Protein AF-A0A496UVW2-F1 (afdb_monomer_lite)

pLDDT: mean 93.23, std 4.24, range [69.5, 98.19]

Structure (mmCIF, N/CA/C/O backbone):
data_AF-A0A496UVW2-F1
#
_entry.id   AF-A0A496UVW2-F1
#
loop_
_atom_site.group_PDB
_atom_site.id
_atom_site.type_symbol
_atom_site.label_atom_id
_atom_site.label_alt_id
_atom_site.label_comp_id
_atom_site.label_asym_id
_atom_site.label_entity_id
_atom_site.label_seq_id
_atom_site.pdbx_PDB_ins_code
_atom_site.Cartn_x
_atom_site.Cartn_y
_atom_site.Cartn_z
_atom_site.occupancy
_atom_site.B_iso_or_equiv
_atom_site.auth_seq_id
_atom_site.auth_comp_id
_atom_site.auth_asym_id
_atom_site.auth_atom_id
_atom_site.pdbx_PDB_model_num
ATOM 1 N N . GLY A 1 1 ? 9.696 -10.130 13.994 1.00 85.69 1 GLY A N 1
ATOM 2 C CA . GLY A 1 1 ? 8.526 -9.229 13.948 1.00 85.69 1 GLY A CA 1
ATOM 3 C C . GLY A 1 1 ? 7.507 -9.671 14.977 1.00 85.69 1 GLY A C 1
ATOM 4 O O . GLY A 1 1 ? 7.676 -10.743 15.546 1.00 85.69 1 GLY A O 1
ATOM 5 N N . GLN A 1 2 ? 6.477 -8.863 15.219 1.00 92.75 2 GLN A N 1
ATOM 6 C CA . GLN A 1 2 ? 5.339 -9.236 16.063 1.00 92.75 2 GLN A CA 1
ATOM 7 C C . GLN A 1 2 ? 4.383 -10.142 15.271 1.00 92.75 2 GLN A C 1
ATOM 9 O O . GLN A 1 2 ? 4.086 -9.852 14.114 1.00 92.75 2 GLN A O 1
ATOM 14 N N . ARG A 1 3 ? 3.918 -11.245 15.870 1.00 95.50 3 ARG A N 1
ATOM 15 C CA . ARG A 1 3 ? 2.874 -12.097 15.281 1.00 95.50 3 ARG A CA 1
ATOM 16 C C . ARG A 1 3 ? 1.507 -11.462 15.543 1.00 95.50 3 ARG A C 1
ATOM 18 O O . ARG A 1 3 ? 1.261 -11.003 16.654 1.00 95.50 3 ARG A O 1
ATOM 25 N N . ILE A 1 4 ? 0.652 -11.444 14.524 1.00 94.69 4 ILE A N 1
ATOM 26 C CA . ILE A 1 4 ? -0.695 -10.871 14.579 1.00 94.69 4 ILE A CA 1
ATOM 27 C C . ILE A 1 4 ? -1.682 -11.950 14.143 1.00 94.69 4 ILE A C 1
ATOM 29 O O . ILE A 1 4 ? -1.492 -12.574 13.096 1.00 94.69 4 ILE A O 1
ATOM 33 N N . GLU A 1 5 ? -2.704 -12.199 14.954 1.00 96.00 5 GLU A N 1
ATOM 34 C CA . GLU A 1 5 ? -3.753 -13.173 14.647 1.00 96.00 5 GLU A CA 1
ATOM 35 C C . GLU A 1 5 ? -4.901 -12.548 13.842 1.00 96.00 5 GLU A C 1
ATOM 37 O O . GLU A 1 5 ? -5.110 -11.333 13.845 1.00 96.00 5 GLU A O 1
ATOM 42 N N . ARG A 1 6 ? -5.673 -13.381 13.132 1.00 92.75 6 ARG A N 1
ATOM 43 C CA . ARG A 1 6 ? -6.856 -12.915 12.394 1.00 92.75 6 ARG A CA 1
ATOM 44 C C . ARG A 1 6 ? -7.837 -12.260 13.374 1.00 92.75 6 ARG A C 1
ATOM 46 O O . ARG A 1 6 ? -8.235 -12.883 14.350 1.00 92.75 6 ARG A O 1
ATOM 53 N N . GLY A 1 7 ? -8.247 -11.027 13.078 1.00 93.69 7 GLY A N 1
ATOM 54 C CA . GLY A 1 7 ? -9.179 -10.256 13.908 1.00 93.69 7 GLY A CA 1
ATOM 55 C C . GLY A 1 7 ? -8.533 -9.529 15.092 1.00 93.69 7 GLY A C 1
ATOM 56 O O . GLY A 1 7 ? -9.212 -8.752 15.757 1.00 93.69 7 GLY A O 1
ATOM 57 N N . GLN A 1 8 ? -7.234 -9.723 15.343 1.00 97.31 8 GLN A N 1
ATOM 58 C CA . GLN A 1 8 ? -6.526 -8.959 16.363 1.00 97.31 8 GLN A CA 1
ATOM 59 C C . GLN A 1 8 ? -6.483 -7.479 15.969 1.00 97.31 8 GLN A C 1
ATOM 61 O O . GLN A 1 8 ? -6.024 -7.129 14.884 1.00 97.31 8 GLN A O 1
ATOM 66 N N . ILE A 1 9 ? -6.915 -6.598 16.870 1.00 96.44 9 ILE A N 1
ATOM 67 C CA . ILE A 1 9 ? -6.721 -5.154 16.721 1.00 96.44 9 ILE A CA 1
ATOM 68 C C . ILE A 1 9 ? -5.274 -4.837 17.106 1.00 96.44 9 ILE A C 1
ATOM 70 O O . ILE A 1 9 ? -4.842 -5.149 18.214 1.00 96.44 9 ILE A O 1
ATOM 74 N N . PHE A 1 10 ? -4.517 -4.229 16.193 1.00 95.31 10 PHE A N 1
ATOM 75 C CA . PHE A 1 10 ? -3.102 -3.895 16.414 1.00 95.31 10 PHE A CA 1
ATOM 76 C C . PHE A 1 10 ? -2.720 -2.471 15.982 1.00 95.31 10 PHE A C 1
ATOM 78 O O . PHE A 1 10 ? -1.584 -2.059 16.201 1.00 95.31 10 PHE A O 1
ATOM 85 N N . ALA A 1 11 ? -3.643 -1.724 15.372 1.00 94.19 11 ALA A N 1
ATOM 86 C CA . ALA A 1 11 ? -3.448 -0.344 14.939 1.00 94.19 11 ALA A CA 1
ATOM 87 C C . ALA A 1 11 ? -4.797 0.388 14.843 1.00 94.19 11 ALA A C 1
ATOM 89 O O . ALA A 1 11 ? -5.855 -0.244 14.792 1.00 94.19 11 ALA A O 1
ATOM 90 N N . GLN A 1 12 ? -4.749 1.718 14.801 1.00 94.19 12 GLN A N 1
ATOM 91 C CA . GLN A 1 12 ? -5.890 2.604 14.561 1.00 94.19 12 GLN A CA 1
ATOM 92 C C . GLN A 1 12 ? -5.531 3.585 13.442 1.00 94.19 12 GLN A C 1
ATOM 94 O O . GLN A 1 12 ? -4.353 3.874 13.227 1.00 94.19 12 GLN A O 1
ATOM 99 N N . LEU A 1 13 ? -6.535 4.091 12.721 1.00 95.00 13 LEU A N 1
ATOM 100 C CA . LEU A 1 13 ? -6.306 5.162 11.754 1.00 95.00 13 LEU A CA 1
ATOM 101 C C . LEU A 1 13 ? -5.960 6.457 12.490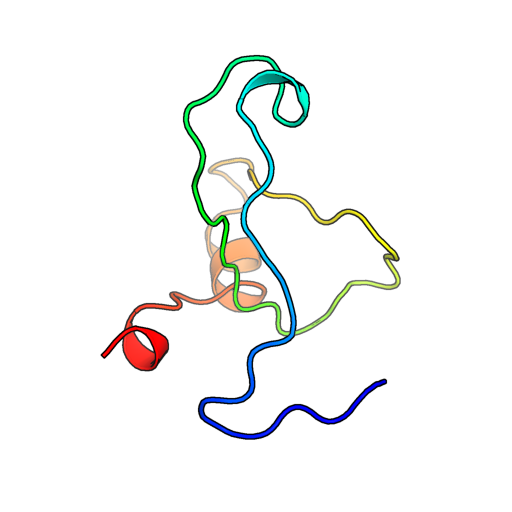 1.00 95.00 13 LEU A C 1
ATOM 103 O O . LEU A 1 13 ? -6.622 6.815 13.465 1.00 95.00 13 LEU A O 1
ATOM 107 N N . GLY A 1 14 ? -4.950 7.161 11.986 1.00 93.12 14 GLY A N 1
ATOM 108 C CA . GLY A 1 14 ? -4.637 8.510 12.437 1.00 93.12 14 GLY A CA 1
ATOM 109 C C . GLY A 1 14 ? -5.712 9.517 12.025 1.00 93.12 14 GLY A C 1
ATOM 110 O O . GLY A 1 14 ? -6.509 9.296 11.108 1.00 93.12 14 GLY A O 1
ATOM 111 N N . SER A 1 15 ? -5.713 10.654 12.704 1.00 95.94 15 SER A N 1
ATOM 112 C CA . SER A 1 15 ? -6.495 11.833 12.351 1.00 95.94 15 SER A CA 1
ATOM 113 C C . SER A 1 15 ? -5.994 12.479 11.055 1.00 95.94 15 SER A C 1
ATOM 115 O O . SER A 1 15 ? -4.844 12.313 10.644 1.00 95.94 15 SER A O 1
ATOM 117 N N . ALA A 1 16 ? -6.831 13.320 10.440 1.00 95.56 16 ALA A N 1
ATOM 118 C CA . ALA A 1 16 ? -6.433 14.065 9.246 1.00 95.56 16 ALA A CA 1
ATOM 119 C C . ALA A 1 16 ? -5.213 14.974 9.479 1.00 95.56 16 ALA A C 1
ATOM 121 O O . ALA A 1 16 ? -4.429 15.207 8.564 1.00 95.56 16 ALA A O 1
ATOM 122 N N . LYS A 1 17 ? -5.006 15.453 10.714 1.00 95.62 17 LYS A N 1
ATOM 123 C CA . LYS A 1 17 ? -3.851 16.287 11.074 1.00 95.62 17 LYS A CA 1
ATOM 124 C C . LYS A 1 17 ? -2.526 15.533 10.930 1.00 95.62 17 LYS A C 1
ATOM 126 O O . LYS A 1 17 ? -1.524 16.141 10.570 1.00 95.62 17 LYS A O 1
ATOM 131 N N . GLU A 1 18 ? -2.522 14.233 11.206 1.00 90.75 18 GLU A N 1
ATOM 132 C CA . GLU A 1 18 ? -1.326 13.388 11.113 1.00 90.75 18 GLU A CA 1
ATOM 133 C C . GLU A 1 18 ? -0.988 13.043 9.660 1.00 90.75 18 GLU A C 1
ATOM 135 O O . GLU A 1 18 ? 0.183 12.913 9.316 1.00 90.75 18 GLU A O 1
ATOM 140 N N . ASN A 1 19 ? -2.000 12.967 8.791 1.00 88.06 19 ASN A N 1
ATOM 141 C CA . ASN A 1 19 ? -1.853 12.609 7.382 1.00 88.06 19 ASN A CA 1
ATOM 142 C C . ASN A 1 19 ? -1.954 13.825 6.444 1.00 88.06 19 ASN A C 1
ATOM 144 O O . ASN A 1 19 ? -2.649 13.784 5.433 1.00 88.06 19 ASN A O 1
ATOM 148 N N . GLY A 1 20 ? -1.332 14.953 6.800 1.00 89.62 20 GLY A N 1
ATOM 149 C CA . GLY A 1 20 ? -1.238 16.120 5.909 1.00 89.62 20 GLY A CA 1
ATOM 150 C C . GLY A 1 20 ? -2.580 16.729 5.472 1.00 89.62 20 GLY A C 1
ATOM 151 O O . GLY A 1 20 ? -2.655 17.336 4.407 1.00 89.62 20 GLY A O 1
ATOM 152 N N . GLY A 1 21 ? -3.640 16.557 6.266 1.00 95.75 21 GLY A N 1
ATOM 153 C CA . GLY A 1 21 ? -4.990 17.058 5.996 1.00 95.75 21 GLY A CA 1
ATOM 154 C C . GLY A 1 21 ? -5.919 16.074 5.278 1.00 95.75 21 GLY A C 1
ATOM 155 O O . GLY A 1 21 ? -7.097 16.386 5.102 1.00 95.75 21 GLY A O 1
ATOM 156 N N . TRP A 1 22 ? -5.442 14.891 4.887 1.00 93.88 22 TRP A N 1
ATOM 157 C CA . TRP A 1 22 ? -6.276 13.898 4.210 1.00 93.88 22 TRP A CA 1
ATOM 158 C C . TRP A 1 22 ? -7.250 13.208 5.179 1.00 93.88 22 TRP A C 1
ATOM 160 O O . TRP A 1 22 ? -6.868 12.924 6.315 1.00 93.88 22 TRP A O 1
ATOM 170 N N . PRO A 1 23 ? -8.489 12.880 4.759 1.00 96.38 23 PRO A N 1
ATOM 171 C CA . PRO A 1 23 ? -9.419 12.107 5.585 1.00 96.38 23 PRO A CA 1
ATOM 172 C C . PRO A 1 23 ? -8.790 10.791 6.074 1.00 96.38 23 PRO A C 1
ATOM 174 O O . PRO A 1 23 ? -8.026 10.202 5.313 1.00 96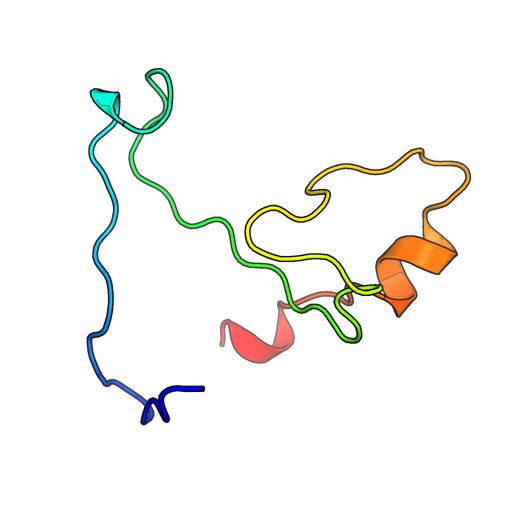.38 23 PRO A O 1
ATOM 177 N N . PRO A 1 24 ? -9.100 10.293 7.285 1.00 96.19 24 PRO A N 1
ATOM 178 C CA . PRO A 1 24 ? -8.553 9.027 7.779 1.00 96.19 24 PRO A CA 1
ATOM 179 C C . PRO A 1 24 ? -8.813 7.862 6.811 1.00 96.19 24 PRO A C 1
ATOM 181 O O . PRO A 1 24 ? -9.961 7.579 6.472 1.00 96.19 24 PRO A O 1
ATOM 184 N N . HIS A 1 25 ? -7.755 7.183 6.365 1.00 94.06 25 HIS A N 1
ATOM 185 C CA . HIS A 1 25 ? -7.835 6.053 5.434 1.00 94.06 25 HIS A CA 1
ATOM 186 C C . HIS A 1 25 ? -6.666 5.079 5.620 1.00 94.06 25 HIS A C 1
ATOM 188 O O . HIS A 1 25 ? -5.647 5.419 6.220 1.00 94.06 25 HIS A O 1
ATOM 194 N N . LEU A 1 26 ? -6.811 3.866 5.081 1.00 91.12 26 LEU A N 1
ATOM 195 C CA . LEU A 1 26 ? -5.779 2.832 5.094 1.00 91.12 26 LEU A CA 1
ATOM 196 C C . LEU A 1 26 ? -5.086 2.747 3.728 1.00 91.12 26 LEU A C 1
ATOM 198 O O . LEU A 1 26 ? -5.729 2.438 2.728 1.00 91.12 26 LEU A O 1
ATOM 202 N N . HIS A 1 27 ? -3.768 2.941 3.698 1.00 91.00 27 HIS A N 1
ATOM 203 C CA . HIS A 1 27 ? -2.928 2.500 2.585 1.00 91.00 27 HIS A CA 1
ATOM 204 C C . HIS A 1 27 ? -2.409 1.094 2.878 1.00 91.00 27 HIS A C 1
ATOM 206 O O . HIS A 1 27 ? -1.687 0.881 3.850 1.00 91.00 27 HIS A O 1
ATOM 212 N N . PHE A 1 28 ? -2.786 0.132 2.039 1.00 91.38 28 PHE A N 1
ATOM 213 C CA . PHE A 1 28 ? -2.390 -1.263 2.185 1.00 91.38 28 PHE A CA 1
ATOM 214 C C . PHE A 1 28 ? -1.680 -1.745 0.921 1.00 91.38 28 PHE A C 1
ATOM 216 O 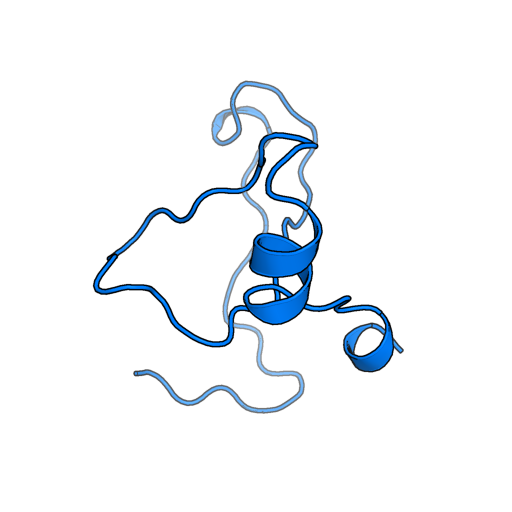O . PHE A 1 28 ? -2.215 -1.634 -0.180 1.00 91.38 28 PHE A O 1
ATOM 223 N N . GLN A 1 29 ? -0.480 -2.301 1.085 1.00 92.56 29 GLN A N 1
ATOM 224 C CA . GLN A 1 29 ? 0.346 -2.804 -0.008 1.00 92.56 29 GLN A CA 1
ATOM 225 C C . GLN A 1 29 ? 0.895 -4.178 0.368 1.00 92.56 29 GLN A C 1
ATOM 227 O O . GLN A 1 29 ? 1.472 -4.365 1.440 1.00 92.56 29 GLN A O 1
ATOM 232 N N . LYS A 1 30 ? 0.730 -5.153 -0.526 1.00 93.00 30 LYS A N 1
ATOM 233 C CA . LYS A 1 30 ? 1.349 -6.472 -0.396 1.00 93.00 30 LYS A CA 1
ATOM 234 C C . LYS A 1 30 ? 2.746 -6.392 -0.996 1.00 93.00 30 LYS A C 1
ATOM 236 O O . LYS A 1 30 ? 2.856 -6.268 -2.203 1.00 93.00 30 LYS A O 1
ATOM 241 N N . ILE A 1 31 ? 3.794 -6.459 -0.178 1.00 95.19 31 ILE A N 1
ATOM 242 C CA . ILE A 1 31 ? 5.192 -6.314 -0.619 1.00 95.19 31 ILE A CA 1
ATOM 243 C C . ILE A 1 31 ? 5.907 -7.658 -0.449 1.00 95.19 31 ILE A C 1
ATOM 245 O O . ILE A 1 31 ? 5.883 -8.229 0.642 1.00 95.19 31 ILE A O 1
ATOM 249 N N . ARG A 1 32 ? 6.527 -8.184 -1.513 1.00 95.25 32 ARG A N 1
ATOM 250 C CA . ARG A 1 32 ? 7.266 -9.462 -1.463 1.00 95.25 32 ARG A CA 1
ATOM 251 C C . ARG A 1 32 ? 8.659 -9.326 -0.851 1.00 95.25 32 ARG A C 1
ATOM 253 O O . ARG A 1 32 ? 9.070 -10.189 -0.084 1.00 95.25 32 ARG A O 1
ATOM 260 N N . ASP A 1 33 ? 9.367 -8.253 -1.192 1.00 95.62 33 ASP A N 1
ATOM 261 C CA . ASP A 1 33 ? 10.715 -7.958 -0.709 1.00 95.62 33 ASP A CA 1
ATOM 262 C C . ASP A 1 33 ? 10.826 -6.460 -0.397 1.00 95.62 33 ASP A C 1
ATOM 264 O O . ASP A 1 33 ? 10.452 -5.606 -1.202 1.00 95.62 33 ASP A O 1
ATOM 268 N N . MET A 1 34 ? 11.340 -6.131 0.786 1.00 95.31 34 MET A N 1
ATOM 269 C CA . MET A 1 34 ? 11.541 -4.747 1.219 1.00 95.31 34 MET A CA 1
ATOM 270 C C . MET A 1 34 ? 12.767 -4.086 0.571 1.00 95.31 34 MET A C 1
ATOM 272 O O . MET A 1 34 ? 13.025 -2.909 0.820 1.00 95.31 34 MET A O 1
ATOM 276 N N . LEU A 1 35 ? 13.544 -4.803 -0.246 1.00 95.19 35 LEU A N 1
ATOM 277 C CA . LEU A 1 35 ? 14.764 -4.335 -0.912 1.00 95.19 35 LEU A CA 1
ATOM 278 C C . LEU A 1 35 ? 15.763 -3.701 0.072 1.00 95.19 35 LEU A C 1
ATOM 280 O O . LEU A 1 35 ? 16.382 -2.675 -0.213 1.00 95.19 35 LEU A O 1
ATOM 284 N N . GLY A 1 36 ? 15.851 -4.267 1.279 1.00 95.44 36 GLY A N 1
ATOM 285 C CA . GLY A 1 36 ? 16.673 -3.747 2.375 1.00 95.44 36 GLY A CA 1
ATOM 286 C C . GLY A 1 36 ? 16.175 -2.444 3.021 1.00 95.44 36 GLY A C 1
ATOM 287 O O . GLY A 1 36 ? 16.840 -1.936 3.925 1.00 95.44 36 GLY A O 1
ATOM 288 N N . LYS A 1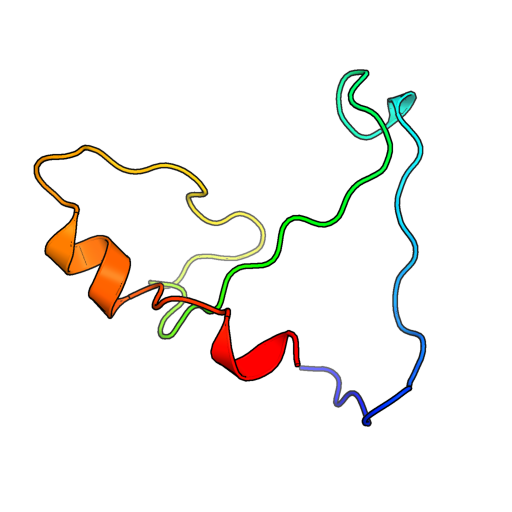 37 ? 15.024 -1.894 2.606 1.00 93.69 37 LYS A N 1
ATOM 289 C CA . LYS A 1 37 ? 14.425 -0.685 3.200 1.00 93.69 37 LYS A CA 1
ATOM 290 C C . LYS A 1 37 ? 13.823 -0.974 4.578 1.00 93.69 37 LYS A C 1
ATOM 292 O O . LYS A 1 37 ? 13.436 -2.101 4.887 1.00 93.69 37 LYS A O 1
ATOM 297 N N . ARG A 1 38 ? 13.732 0.066 5.410 1.00 92.56 38 ARG A N 1
ATOM 298 C CA . ARG A 1 38 ? 13.123 0.033 6.748 1.00 92.56 38 ARG A CA 1
ATOM 299 C C . ARG A 1 38 ? 12.271 1.281 6.948 1.00 92.56 38 ARG A C 1
ATOM 301 O O . ARG A 1 38 ? 12.725 2.371 6.622 1.00 92.56 38 ARG A O 1
ATOM 308 N N . GLY A 1 39 ? 11.080 1.115 7.519 1.00 88.25 39 GLY A N 1
ATOM 309 C CA . GLY A 1 39 ? 10.100 2.195 7.624 1.00 88.25 39 GLY A CA 1
ATOM 310 C C . GLY A 1 39 ? 9.392 2.391 6.289 1.00 88.25 39 GLY A C 1
ATOM 311 O O . GLY A 1 39 ? 8.577 1.553 5.909 1.00 88.25 39 GLY A O 1
ATOM 312 N N . ASP A 1 40 ? 9.740 3.458 5.578 1.00 89.81 40 ASP A N 1
ATOM 313 C CA . ASP A 1 40 ? 9.057 3.856 4.349 1.00 89.81 40 ASP A CA 1
ATOM 314 C C . ASP A 1 40 ? 9.354 2.934 3.161 1.00 89.81 40 ASP A C 1
ATOM 316 O O . ASP A 1 40 ? 10.463 2.412 2.977 1.00 89.81 40 ASP A O 1
ATOM 320 N N . PHE A 1 41 ? 8.352 2.796 2.294 1.00 94.69 41 PHE A N 1
ATOM 321 C CA . PHE A 1 41 ? 8.447 2.078 1.031 1.00 94.69 41 PHE A CA 1
ATOM 322 C C . PHE A 1 41 ? 7.768 2.880 -0.093 1.00 94.69 41 PHE A C 1
ATOM 324 O O . PHE A 1 41 ? 6.803 3.595 0.180 1.00 94.69 41 PHE A O 1
ATOM 331 N N . PRO A 1 42 ? 8.248 2.811 -1.351 1.00 91.81 42 PRO A N 1
ATOM 332 C CA . PRO A 1 42 ? 7.623 3.540 -2.452 1.00 91.81 42 PRO A CA 1
ATOM 333 C C . PRO A 1 42 ? 6.151 3.155 -2.657 1.00 91.81 42 PRO A C 1
ATOM 335 O O . PRO A 1 42 ? 5.842 2.005 -2.965 1.00 91.81 42 PRO A O 1
ATOM 338 N N . GLY A 1 43 ? 5.262 4.144 -2.529 1.00 89.19 43 GLY A N 1
ATOM 339 C CA . GLY A 1 43 ? 3.827 4.014 -2.820 1.00 89.19 43 GLY A CA 1
ATOM 340 C C . GLY A 1 43 ? 3.433 4.432 -4.243 1.00 89.19 43 GLY A C 1
ATOM 341 O O . GLY A 1 43 ? 2.271 4.325 -4.619 1.00 89.19 43 GLY A O 1
ATOM 342 N N . VAL A 1 44 ? 4.387 4.922 -5.040 1.00 91.62 44 VAL A N 1
ATOM 343 C CA . VAL A 1 44 ? 4.198 5.314 -6.444 1.00 91.62 44 VAL A CA 1
ATOM 344 C C . VAL A 1 44 ? 5.391 4.858 -7.276 1.00 91.62 44 VAL A C 1
ATOM 346 O O . VAL A 1 44 ? 6.513 4.767 -6.776 1.00 91.62 44 VAL A O 1
ATOM 349 N N . ALA A 1 45 ? 5.152 4.593 -8.557 1.00 93.62 45 ALA A N 1
ATOM 350 C CA . ALA A 1 45 ? 6.155 4.084 -9.481 1.00 93.62 45 ALA A CA 1
ATOM 351 C C . ALA A 1 45 ? 6.042 4.747 -10.856 1.00 93.62 45 ALA A C 1
ATOM 353 O O . ALA A 1 45 ? 4.971 5.202 -11.262 1.00 93.62 45 ALA A O 1
ATOM 354 N N . LYS A 1 46 ? 7.153 4.770 -11.601 1.00 96.62 46 LYS A N 1
ATOM 355 C CA . LYS A 1 46 ? 7.144 5.192 -13.006 1.00 96.62 46 LYS A CA 1
ATOM 356 C C . LYS A 1 46 ? 6.397 4.157 -13.841 1.00 96.62 46 LYS A C 1
ATOM 358 O O . LYS A 1 46 ? 6.591 2.958 -13.656 1.00 96.62 46 LYS A O 1
ATOM 363 N N . MET A 1 47 ? 5.629 4.613 -14.832 1.00 96.38 47 MET A N 1
ATOM 364 C CA . MET A 1 47 ? 4.911 3.712 -15.744 1.00 96.38 47 MET A CA 1
ATOM 365 C C . MET A 1 47 ? 5.856 2.735 -16.463 1.00 96.38 47 MET A C 1
ATOM 367 O O . MET A 1 47 ? 5.528 1.566 -16.626 1.00 96.38 47 MET A O 1
ATOM 371 N N . SER A 1 48 ? 7.064 3.183 -16.819 1.00 98.19 48 SER A N 1
ATOM 372 C CA . SER A 1 48 ? 8.097 2.348 -17.451 1.00 98.19 48 SER A CA 1
ATOM 373 C C . SER A 1 48 ? 8.583 1.181 -16.583 1.00 98.19 48 SER A C 1
ATOM 375 O O . SER A 1 48 ? 9.252 0.289 -17.087 1.00 98.19 48 SER A O 1
ATOM 377 N N . GLU A 1 49 ? 8.293 1.192 -15.281 1.00 97.00 49 GLU A N 1
ATOM 378 C CA . GLU A 1 49 ? 8.705 0.161 -14.322 1.00 97.00 49 GLU A CA 1
ATOM 379 C C . GLU A 1 49 ? 7.515 -0.667 -13.812 1.00 97.00 49 GLU A C 1
ATOM 381 O O . GLU A 1 49 ? 7.662 -1.430 -12.856 1.00 97.00 49 GLU A O 1
ATOM 386 N N . ARG A 1 50 ? 6.332 -0.515 -14.424 1.00 95.31 50 ARG A N 1
ATOM 387 C CA . ARG A 1 50 ? 5.074 -1.118 -13.965 1.00 95.31 50 ARG A CA 1
ATOM 388 C C . ARG A 1 50 ? 5.201 -2.609 -13.666 1.00 95.31 50 ARG A C 1
ATOM 390 O O . ARG A 1 50 ? 4.817 -3.025 -12.580 1.00 95.31 50 ARG A O 1
ATOM 397 N N . ASP A 1 51 ? 5.758 -3.394 -14.582 1.00 96.75 51 ASP A N 1
ATOM 398 C CA . ASP A 1 51 ? 5.801 -4.856 -14.438 1.00 96.75 51 ASP A CA 1
ATOM 399 C C . ASP A 1 51 ? 6.687 -5.290 -13.267 1.00 96.75 51 ASP A C 1
ATOM 401 O O . ASP A 1 51 ? 6.311 -6.156 -12.481 1.00 96.75 51 ASP A O 1
ATOM 405 N N . LYS A 1 52 ? 7.823 -4.608 -13.077 1.00 96.00 52 LYS A N 1
ATOM 406 C CA . LYS A 1 52 ? 8.698 -4.810 -11.917 1.00 96.00 52 LYS A CA 1
ATOM 407 C C . LYS A 1 52 ? 7.960 -4.511 -10.611 1.00 96.00 52 LYS A C 1
ATOM 409 O O . LYS A 1 52 ? 8.071 -5.272 -9.652 1.00 96.00 52 LYS A O 1
ATOM 414 N N . TRP A 1 53 ? 7.229 -3.398 -10.558 1.00 95.94 53 TRP A N 1
ATOM 415 C CA . TRP A 1 53 ? 6.517 -3.000 -9.345 1.00 95.94 53 TRP A CA 1
ATOM 416 C C . TRP A 1 53 ? 5.276 -3.849 -9.080 1.00 95.94 53 TRP A C 1
ATOM 418 O O . TRP A 1 53 ? 4.997 -4.104 -7.917 1.00 95.94 53 TRP A O 1
ATOM 428 N N . LEU A 1 54 ? 4.581 -4.345 -10.105 1.00 94.88 54 LEU A N 1
ATOM 429 C CA . LEU A 1 54 ? 3.476 -5.295 -9.939 1.00 94.88 54 LEU A CA 1
ATOM 430 C C . LEU A 1 54 ? 3.959 -6.684 -9.510 1.00 94.88 54 LEU A C 1
ATOM 432 O O . LEU A 1 54 ? 3.256 -7.362 -8.765 1.00 94.88 54 LEU A O 1
ATOM 436 N N . ASP A 1 55 ? 5.151 -7.111 -9.930 1.00 95.88 55 ASP A N 1
ATOM 437 C CA . ASP A 1 55 ? 5.732 -8.357 -9.425 1.00 95.88 55 ASP A CA 1
ATOM 438 C C . ASP A 1 55 ? 6.156 -8.225 -7.953 1.00 95.88 55 ASP A C 1
ATOM 440 O O . ASP A 1 55 ? 5.835 -9.082 -7.125 1.00 95.88 55 ASP A O 1
ATOM 444 N N . LEU A 1 56 ? 6.820 -7.119 -7.603 1.00 96.88 56 LEU A N 1
ATOM 445 C CA . LEU A 1 56 ? 7.263 -6.854 -6.234 1.00 96.88 56 LEU A CA 1
ATOM 446 C C . LEU A 1 56 ? 6.092 -6.563 -5.285 1.00 96.88 56 LEU A C 1
ATOM 448 O O . LEU A 1 56 ? 6.110 -6.986 -4.125 1.00 96.88 56 LEU A O 1
ATOM 452 N N . CYS A 1 57 ? 5.098 -5.827 -5.781 1.00 95.94 57 CYS A N 1
ATOM 453 C CA . CYS A 1 57 ? 3.924 -5.356 -5.056 1.00 95.94 57 CYS A CA 1
ATOM 454 C C . CYS A 1 57 ? 2.629 -5.781 -5.770 1.00 95.94 57 CYS A C 1
ATOM 456 O O . CYS A 1 57 ? 1.965 -4.947 -6.390 1.00 95.94 57 CYS A O 1
ATOM 458 N N . PRO A 1 58 ? 2.283 -7.080 -5.731 1.00 94.88 58 PRO A N 1
ATOM 459 C CA . PRO A 1 58 ? 1.124 -7.607 -6.441 1.00 94.88 58 PRO A CA 1
ATOM 460 C C . PRO A 1 58 ? -0.200 -7.082 -5.883 1.00 94.88 58 PRO A C 1
ATOM 462 O O . PRO A 1 58 ? -0.285 -6.672 -4.724 1.00 94.88 58 PRO A O 1
ATOM 465 N N . ASP A 1 59 ? -1.244 -7.177 -6.709 1.00 93.06 59 ASP A N 1
ATOM 466 C CA . ASP A 1 59 ? -2.608 -6.769 -6.368 1.00 93.06 59 ASP A CA 1
ATOM 467 C C . ASP A 1 59 ? -3.071 -7.401 -5.031 1.00 93.06 59 ASP A C 1
ATOM 469 O O . ASP A 1 59 ? -3.062 -8.634 -4.890 1.00 93.06 59 ASP A O 1
ATOM 473 N N . PRO A 1 60 ? -3.443 -6.585 -4.023 1.00 92.69 60 PRO A N 1
ATOM 474 C CA . PRO A 1 60 ? -3.903 -7.077 -2.733 1.00 92.69 60 PRO A CA 1
ATOM 475 C C . PRO A 1 60 ? -5.364 -7.545 -2.732 1.00 92.69 60 PRO A C 1
ATOM 477 O O . PRO A 1 60 ? -5.799 -8.042 -1.695 1.00 92.69 60 PRO A O 1
ATOM 480 N N . ALA A 1 61 ? -6.124 -7.417 -3.827 1.00 92.06 61 ALA A N 1
ATOM 481 C CA . ALA A 1 61 ? -7.568 -7.683 -3.863 1.00 92.06 61 ALA A CA 1
ATOM 482 C C . ALA A 1 61 ? -7.963 -9.050 -3.281 1.00 92.06 61 ALA A C 1
ATOM 484 O O . ALA A 1 61 ? -8.954 -9.153 -2.563 1.00 92.06 61 ALA A O 1
ATOM 485 N N . SER A 1 62 ? -7.148 -10.090 -3.490 1.00 87.56 62 SER A N 1
ATOM 486 C CA . SER A 1 62 ? -7.402 -11.428 -2.933 1.00 87.56 62 SER A CA 1
ATOM 487 C C . SER A 1 62 ? -7.362 -11.499 -1.397 1.00 87.56 62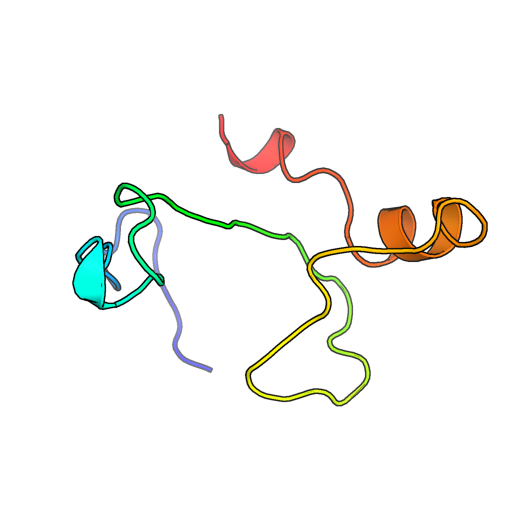 SER A C 1
ATOM 489 O O . SER A 1 62 ? -7.700 -12.534 -0.833 1.00 87.56 62 SER A O 1
ATOM 491 N N . LEU A 1 63 ? -6.865 -10.461 -0.717 1.00 86.25 63 LEU A N 1
ATOM 492 C CA . LEU A 1 63 ? -6.780 -10.360 0.745 1.00 86.25 63 LEU A CA 1
ATOM 493 C C . LEU A 1 63 ? -7.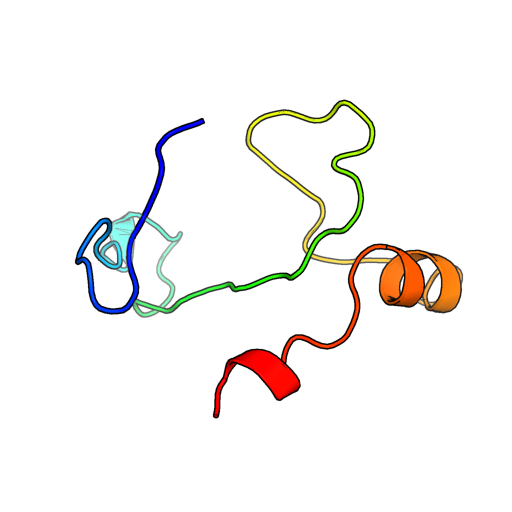888 -9.487 1.353 1.00 86.25 63 LEU A C 1
ATOM 495 O O . LEU A 1 63 ? -8.003 -9.453 2.575 1.00 86.25 63 LEU A O 1
ATOM 499 N N . LEU A 1 64 ? -8.651 -8.764 0.526 1.00 83.38 64 LEU A N 1
ATOM 500 C CA . LEU A 1 64 ? -9.655 -7.785 0.964 1.00 83.38 64 LEU A CA 1
ATOM 501 C C . LEU A 1 64 ? -11.089 -8.344 0.991 1.00 83.38 64 LEU A C 1
ATOM 503 O O . LEU A 1 64 ? -12.028 -7.584 1.217 1.00 83.38 64 LEU A O 1
ATOM 507 N N . VAL A 1 65 ? -11.245 -9.645 0.738 1.00 69.50 65 VAL A N 1
ATOM 508 C CA . VAL A 1 65 ? -12.521 -10.378 0.778 1.00 69.50 65 VAL A CA 1
ATOM 509 C C . VAL A 1 65 ? -12.948 -10.761 2.189 1.00 69.50 65 VAL A C 1
ATOM 511 O O . VAL A 1 65 ? -12.070 -11.120 3.010 1.00 69.50 65 VAL A O 1
#

Foldseek 3Di:
DDDDDVPDDDDDFDCCVVVVNDHTDDDDWDFPDQVPDDDDDDPDDDPVCVVVCCVRTPDCVVVVD

Radius of gyration: 14.36 Å; chains: 1; bounding box: 29×30×34 Å

Secondary structure (DSSP, 8-state):
-----TT-----PPPTTTTTTPPS-------S--TT--S---S---GGGHHHHHHHS---GGG--

Sequence (65 aa):
GQRIERGQIFAQLGSAKENGGWPPHLHFQKIRDMLGKRGDFPGVAKMSERDKWLDLCPDPASLLV